Protein AF-A0A958AJ10-F1 (afdb_monomer)

Nearest PDB structures (foldseek):
  3lmf-assembly1_A  TM=5.772E-01  e=1.534E+00  Nitrosospira multiformis ATCC 25196
  6zif-assembly1_C  TM=5.947E-01  e=2.910E+00  Methylocystis sp. ATCC 49242
  5nqn-assembly1_A  TM=5.106E-01  e=4.227E+00  Methylosinus trichosporium OB3b

pLDDT: mean 82.97, std 11.45, range [41.97, 93.94]

Structure (mmCIF, N/CA/C/O backbone):
data_AF-A0A958AJ10-F1
#
_entry.id   AF-A0A958AJ10-F1
#
loop_
_atom_site.group_PDB
_atom_site.id
_atom_site.type_symbol
_atom_site.label_atom_id
_atom_site.label_alt_id
_atom_site.label_comp_id
_atom_site.label_asym_id
_atom_site.label_entity_id
_atom_site.label_seq_id
_atom_site.pdbx_PDB_ins_code
_atom_site.Cartn_x
_atom_site.Cartn_y
_atom_site.Cartn_z
_atom_site.occupancy
_atom_site.B_iso_or_equiv
_atom_site.auth_seq_id
_atom_site.auth_comp_id
_atom_site.auth_asym_id
_atom_site.auth_atom_id
_atom_site.pdbx_PDB_model_num
ATOM 1 N N . MET A 1 1 ? -9.685 0.144 22.330 1.00 56.50 1 MET A N 1
ATOM 2 C CA . MET A 1 1 ? -9.568 0.189 20.849 1.00 56.50 1 MET A CA 1
ATOM 3 C C . MET A 1 1 ? -10.080 -1.111 20.241 1.00 56.50 1 MET A C 1
ATOM 5 O O . MET A 1 1 ? -9.660 -2.171 20.689 1.00 56.50 1 MET A O 1
ATOM 9 N N . LYS A 1 2 ? -10.980 -1.059 19.248 1.00 62.06 2 LYS A N 1
ATOM 10 C CA . LYS A 1 2 ? -11.573 -2.272 18.651 1.00 62.06 2 LYS A CA 1
ATOM 11 C C . LYS A 1 2 ? -10.523 -3.074 17.860 1.00 62.06 2 LYS A C 1
ATOM 13 O O . LYS A 1 2 ? -9.733 -2.492 17.119 1.00 62.06 2 LYS A O 1
ATOM 18 N N . LYS A 1 3 ? -10.545 -4.406 17.991 1.00 70.06 3 LYS A N 1
ATOM 19 C CA . LYS A 1 3 ? -9.598 -5.367 17.382 1.00 70.06 3 LYS A CA 1
ATOM 20 C C . LYS A 1 3 ? -9.370 -5.110 15.879 1.00 70.06 3 LYS A C 1
ATOM 22 O O . LYS A 1 3 ? -8.227 -5.053 15.440 1.00 70.06 3 LYS A O 1
ATOM 27 N N . GLY A 1 4 ? -10.439 -4.805 15.135 1.00 69.56 4 GLY A N 1
ATOM 28 C CA . GLY A 1 4 ? -10.388 -4.538 13.690 1.00 69.56 4 GLY A CA 1
ATOM 29 C C . GLY A 1 4 ? -9.582 -3.302 13.263 1.00 69.56 4 GLY A C 1
ATOM 30 O O . GLY A 1 4 ? -9.074 -3.273 12.146 1.00 69.56 4 GLY A O 1
ATOM 31 N N . PHE A 1 5 ? -9.401 -2.309 14.141 1.00 72.12 5 PHE A N 1
ATOM 32 C CA . PHE A 1 5 ? -8.580 -1.126 13.851 1.00 72.12 5 PHE A CA 1
ATOM 33 C C . PHE A 1 5 ? -7.085 -1.474 13.803 1.00 72.12 5 PHE A C 1
ATOM 35 O O . PHE A 1 5 ? -6.364 -1.046 12.905 1.00 72.12 5 PHE A O 1
ATOM 42 N N . ARG A 1 6 ? -6.629 -2.315 14.742 1.00 77.25 6 ARG A N 1
ATOM 43 C CA . ARG A 1 6 ? -5.234 -2.779 14.796 1.00 77.25 6 ARG A CA 1
ATOM 44 C C . ARG A 1 6 ? -4.936 -3.755 13.661 1.00 77.25 6 ARG A C 1
ATOM 46 O O . ARG A 1 6 ? -3.872 -3.664 13.063 1.00 77.25 6 ARG A O 1
ATOM 53 N N . THR A 1 7 ? -5.888 -4.630 13.326 1.00 83.69 7 THR A N 1
ATOM 54 C CA . THR A 1 7 ? -5.751 -5.579 12.212 1.00 83.69 7 THR A CA 1
ATOM 55 C C . THR A 1 7 ? -5.561 -4.865 10.879 1.00 83.69 7 THR A C 1
ATOM 57 O O . THR A 1 7 ? -4.637 -5.189 10.148 1.00 83.69 7 THR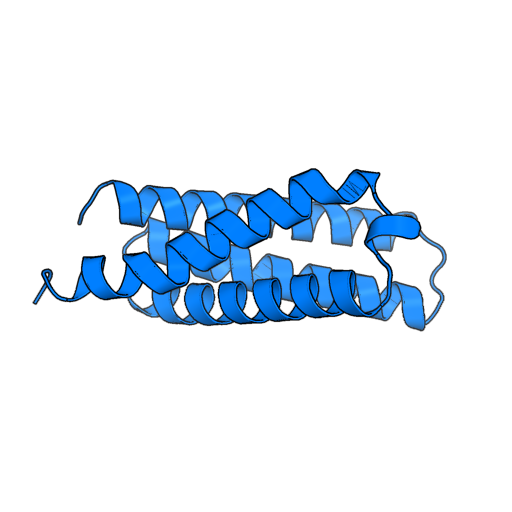 A O 1
ATOM 60 N N . ALA A 1 8 ? -6.374 -3.856 10.571 1.00 83.12 8 ALA A N 1
ATOM 61 C CA . ALA A 1 8 ? -6.221 -3.109 9.327 1.00 83.12 8 ALA A CA 1
ATOM 62 C C . ALA A 1 8 ? -4.930 -2.281 9.275 1.00 83.12 8 ALA A C 1
ATOM 64 O O . ALA A 1 8 ? -4.287 -2.239 8.231 1.00 83.12 8 ALA A O 1
ATOM 65 N N . GLY A 1 9 ? -4.511 -1.685 10.398 1.00 84.12 9 GLY A N 1
ATOM 66 C CA . GLY A 1 9 ? -3.192 -1.054 10.491 1.00 84.12 9 GLY A CA 1
ATOM 67 C C . GLY A 1 9 ? -2.061 -2.043 10.199 1.00 84.12 9 GLY A C 1
ATOM 68 O O . GLY A 1 9 ? -1.161 -1.745 9.421 1.00 84.12 9 GLY A O 1
ATOM 69 N N . PHE A 1 10 ? -2.148 -3.256 10.747 1.00 89.00 10 PHE A N 1
ATOM 70 C CA . PHE A 1 10 ? -1.180 -4.319 10.487 1.00 89.00 10 PHE A CA 1
ATOM 71 C C . PHE A 1 10 ? -1.178 -4.775 9.019 1.00 89.00 10 PHE A C 1
ATOM 73 O O . PHE A 1 10 ? -0.111 -4.922 8.433 1.00 89.00 10 PHE A O 1
ATOM 80 N N . LEU A 1 11 ? -2.350 -4.934 8.396 1.00 91.44 11 LEU A N 1
ATOM 81 C CA . LEU A 1 11 ? -2.455 -5.280 6.974 1.00 91.44 11 LEU A CA 1
ATOM 82 C C . LEU A 1 11 ? -1.813 -4.211 6.082 1.00 91.44 11 LEU A C 1
ATOM 84 O O . LEU A 1 11 ? -1.037 -4.545 5.194 1.00 91.44 11 LEU A O 1
ATOM 88 N N . TRP A 1 12 ? -2.061 -2.929 6.356 1.00 91.88 12 TRP A N 1
ATOM 89 C CA . TRP A 1 12 ? -1.398 -1.836 5.642 1.00 91.88 12 TRP A CA 1
ATOM 90 C C . TRP A 1 12 ? 0.111 -1.787 5.878 1.00 91.88 12 TRP A C 1
ATOM 92 O O . TRP A 1 12 ? 0.859 -1.484 4.951 1.00 91.88 12 TRP A O 1
ATOM 102 N N . ALA A 1 13 ? 0.568 -2.126 7.086 1.00 91.19 13 ALA A N 1
ATOM 103 C CA . ALA A 1 13 ? 1.992 -2.250 7.365 1.00 91.19 13 ALA A CA 1
ATOM 104 C C . ALA A 1 13 ? 2.627 -3.367 6.521 1.00 91.19 13 ALA A C 1
ATOM 106 O O . ALA A 1 13 ? 3.678 -3.153 5.926 1.00 91.19 13 ALA A O 1
ATOM 107 N N . LEU A 1 14 ? 1.970 -4.524 6.396 1.00 93.38 14 LEU A N 1
ATOM 108 C CA . LEU A 1 14 ? 2.441 -5.610 5.532 1.00 93.38 14 LEU A CA 1
ATOM 109 C C . LEU A 1 14 ? 2.457 -5.215 4.051 1.00 93.38 14 LEU A C 1
ATOM 111 O O . LEU A 1 14 ? 3.436 -5.499 3.368 1.00 93.38 14 LEU A O 1
ATOM 115 N N . VAL A 1 15 ? 1.416 -4.530 3.565 1.00 92.12 15 VAL A N 1
ATOM 116 C CA . VAL A 1 15 ? 1.364 -4.017 2.185 1.00 92.12 15 VAL A CA 1
ATOM 117 C C . VAL A 1 15 ? 2.510 -3.040 1.930 1.00 92.12 15 VAL A C 1
ATOM 119 O O . VAL A 1 15 ? 3.224 -3.178 0.939 1.00 92.12 15 VAL A O 1
ATOM 122 N N . GLY A 1 16 ? 2.721 -2.088 2.843 1.00 90.81 16 GLY A N 1
ATOM 123 C CA . GLY A 1 16 ? 3.811 -1.124 2.744 1.00 90.81 16 GLY A CA 1
ATOM 124 C C . GLY A 1 16 ? 5.181 -1.795 2.741 1.00 90.81 16 GLY A C 1
ATOM 125 O O . GLY A 1 16 ? 6.001 -1.500 1.879 1.00 90.81 16 GLY A O 1
ATOM 126 N N . LEU A 1 17 ? 5.399 -2.757 3.643 1.00 93.94 17 LEU A N 1
ATOM 127 C CA . LEU A 1 17 ? 6.640 -3.527 3.709 1.00 93.94 17 LEU A CA 1
ATOM 128 C C . LEU A 1 17 ? 6.888 -4.303 2.409 1.00 93.94 17 LEU A C 1
ATOM 130 O O . LEU A 1 17 ? 7.969 -4.197 1.839 1.00 93.94 17 LEU A O 1
ATOM 134 N N . ALA A 1 18 ? 5.885 -5.032 1.915 1.00 92.19 18 ALA A N 1
ATOM 135 C CA . ALA A 1 18 ? 5.994 -5.813 0.687 1.00 92.19 18 ALA A CA 1
ATOM 136 C C . ALA A 1 18 ? 6.307 -4.930 -0.531 1.00 92.19 18 ALA A C 1
ATOM 138 O O . ALA A 1 18 ? 7.200 -5.259 -1.311 1.00 92.19 18 ALA A O 1
ATOM 139 N N . LEU A 1 19 ? 5.627 -3.785 -0.667 1.00 90.00 19 LEU A N 1
ATOM 140 C CA . LEU A 1 19 ? 5.871 -2.828 -1.748 1.00 90.00 19 LEU A CA 1
ATOM 141 C C . LEU A 1 19 ? 7.262 -2.201 -1.660 1.00 90.00 19 LEU A C 1
ATOM 143 O O . LEU A 1 19 ? 7.948 -2.117 -2.675 1.00 90.00 19 LEU A O 1
ATOM 147 N N . SER A 1 20 ? 7.705 -1.811 -0.464 1.00 92.62 20 SER A N 1
ATOM 148 C CA . SER A 1 20 ? 9.056 -1.287 -0.261 1.00 92.62 20 SER A CA 1
ATOM 149 C C . SER A 1 20 ? 10.116 -2.330 -0.614 1.00 92.62 20 SER A C 1
ATOM 151 O O . SER A 1 20 ? 11.046 -2.017 -1.351 1.00 92.62 20 SER A O 1
ATOM 153 N N . THR A 1 21 ? 9.974 -3.578 -0.156 1.00 93.50 21 THR A N 1
ATOM 154 C CA . THR A 1 21 ? 10.914 -4.659 -0.493 1.00 93.50 21 THR A CA 1
ATOM 155 C C . THR A 1 21 ? 10.937 -4.932 -1.994 1.00 93.50 21 THR A C 1
ATOM 157 O O . THR A 1 21 ? 12.014 -5.053 -2.578 1.00 93.50 21 THR A O 1
ATOM 160 N N . TRP A 1 22 ? 9.768 -4.976 -2.635 1.00 90.88 22 TRP A N 1
ATOM 161 C CA . TRP A 1 22 ? 9.671 -5.180 -4.077 1.00 90.88 22 TRP A CA 1
ATOM 162 C C . TRP A 1 22 ? 10.302 -4.029 -4.866 1.00 90.88 22 TRP A C 1
ATOM 164 O O . TRP A 1 22 ? 11.031 -4.277 -5.822 1.00 90.88 22 TRP A O 1
ATOM 174 N N . ALA A 1 23 ? 10.108 -2.784 -4.427 1.00 90.19 23 ALA A N 1
ATOM 175 C CA . ALA A 1 23 ? 10.713 -1.617 -5.056 1.00 90.19 23 ALA A CA 1
ATOM 176 C C . ALA A 1 23 ? 12.239 -1.568 -4.894 1.00 90.19 23 ALA A C 1
ATOM 178 O O . ALA A 1 23 ? 12.938 -1.232 -5.847 1.00 90.19 23 ALA A O 1
ATOM 179 N N . ILE A 1 24 ? 12.768 -1.951 -3.726 1.00 91.56 24 ILE A N 1
ATOM 180 C CA . ILE A 1 24 ? 14.218 -2.075 -3.500 1.00 91.56 24 ILE A CA 1
ATOM 181 C C . ILE A 1 24 ? 14.809 -3.138 -4.426 1.00 91.56 24 ILE A C 1
ATOM 183 O O . ILE A 1 24 ? 15.826 -2.898 -5.074 1.00 91.56 24 ILE A O 1
ATOM 187 N N . TRP A 1 25 ? 14.161 -4.301 -4.520 1.00 92.50 25 TRP A N 1
ATOM 188 C CA . TRP A 1 25 ? 14.591 -5.359 -5.429 1.00 92.50 25 TRP A CA 1
ATOM 189 C C . TRP A 1 25 ? 14.529 -4.908 -6.896 1.00 92.50 25 TRP A C 1
ATOM 191 O O . TRP A 1 25 ? 15.477 -5.124 -7.649 1.00 92.50 25 TRP A O 1
ATOM 201 N N . GLY A 1 26 ? 13.459 -4.211 -7.284 1.00 86.31 26 GLY A N 1
ATOM 202 C CA . GLY A 1 26 ? 13.299 -3.633 -8.615 1.00 86.31 26 GLY A CA 1
ATOM 203 C C . GLY A 1 26 ? 14.411 -2.646 -8.968 1.00 86.31 26 GLY A C 1
ATOM 204 O O . GLY A 1 26 ? 15.001 -2.763 -10.039 1.00 86.31 26 GLY A O 1
ATOM 205 N N . LEU A 1 27 ? 14.764 -1.741 -8.050 1.00 88.06 27 LEU A N 1
ATOM 206 C CA . LEU A 1 27 ? 15.897 -0.820 -8.212 1.00 88.06 27 LEU A CA 1
ATOM 207 C C . LEU A 1 27 ? 17.236 -1.551 -8.345 1.00 88.06 27 LEU A C 1
ATOM 209 O O . LEU A 1 27 ? 18.098 -1.091 -9.083 1.00 88.06 27 LEU A O 1
ATOM 213 N N . ALA A 1 28 ? 17.418 -2.680 -7.659 1.00 88.00 28 ALA A N 1
ATOM 214 C CA . ALA A 1 28 ? 18.668 -3.434 -7.701 1.00 88.00 28 ALA A CA 1
ATOM 215 C C . ALA A 1 28 ? 18.849 -4.249 -8.994 1.00 88.00 28 ALA A C 1
ATOM 217 O O . ALA A 1 28 ? 19.977 -4.419 -9.451 1.00 88.00 28 ALA A O 1
ATOM 218 N N . VAL A 1 29 ? 17.761 -4.776 -9.569 1.00 88.06 29 VAL A N 1
ATOM 219 C CA . VAL A 1 29 ? 17.822 -5.760 -10.668 1.00 88.06 29 VAL A CA 1
ATOM 220 C C . VAL A 1 29 ? 17.498 -5.157 -12.039 1.00 88.06 29 VAL A C 1
ATOM 222 O O . VAL A 1 29 ? 17.988 -5.649 -13.055 1.00 88.06 29 VAL A O 1
ATOM 225 N N . GLN A 1 30 ? 16.673 -4.110 -12.111 1.00 82.94 30 GLN A N 1
ATOM 226 C CA . GLN A 1 30 ? 16.194 -3.578 -13.390 1.00 82.94 30 GLN A CA 1
ATOM 227 C C . GLN A 1 30 ? 17.177 -2.590 -14.047 1.00 82.94 30 GLN A C 1
ATOM 229 O O . GLN A 1 30 ? 17.931 -1.886 -13.365 1.00 82.94 30 GLN A O 1
ATOM 234 N N . PRO A 1 31 ? 17.148 -2.466 -15.388 1.00 77.50 31 PRO A N 1
ATOM 235 C CA . PRO A 1 31 ? 17.917 -1.447 -16.092 1.00 77.50 31 PRO A CA 1
ATOM 236 C C . PRO A 1 31 ? 17.494 -0.038 -15.652 1.00 77.50 31 PRO A C 1
ATOM 238 O O . PRO A 1 31 ? 16.308 0.299 -15.606 1.00 77.50 31 PRO A O 1
ATOM 241 N N . HIS A 1 32 ? 18.485 0.803 -15.353 1.00 81.25 32 HIS A N 1
ATOM 242 C CA . HIS A 1 32 ? 18.301 2.131 -14.760 1.00 81.25 32 HIS A CA 1
ATOM 243 C C . HIS A 1 32 ? 17.928 3.200 -15.801 1.00 81.25 32 HIS A C 1
ATOM 245 O O . HIS A 1 32 ? 18.568 4.244 -15.930 1.00 81.25 32 HIS A O 1
ATOM 251 N N . ILE A 1 33 ? 16.870 2.941 -16.566 1.00 86.56 33 ILE A N 1
ATOM 252 C CA . ILE A 1 33 ? 16.248 3.947 -17.427 1.00 86.56 33 ILE A CA 1
ATOM 253 C C . ILE A 1 33 ? 15.485 4.924 -16.523 1.00 86.56 33 ILE A C 1
ATOM 255 O O . ILE A 1 33 ? 14.809 4.498 -15.585 1.00 86.56 33 ILE A O 1
ATOM 259 N N . LYS A 1 34 ? 15.576 6.236 -16.795 1.00 81.12 34 LYS A N 1
ATOM 260 C CA . LYS A 1 34 ? 14.971 7.288 -15.951 1.00 81.12 34 LYS A CA 1
ATOM 261 C C . LYS A 1 34 ? 13.514 6.998 -15.576 1.00 81.12 34 LYS A C 1
ATOM 263 O O . LYS A 1 34 ? 13.163 7.140 -14.411 1.00 81.12 34 LYS A O 1
ATOM 268 N N . SER A 1 35 ? 12.685 6.584 -16.536 1.00 81.94 35 SER A N 1
ATOM 269 C CA . SER A 1 35 ? 11.273 6.259 -16.292 1.00 81.94 35 SER A CA 1
ATOM 270 C C . SER A 1 35 ? 11.111 5.106 -15.298 1.00 81.94 35 SER A C 1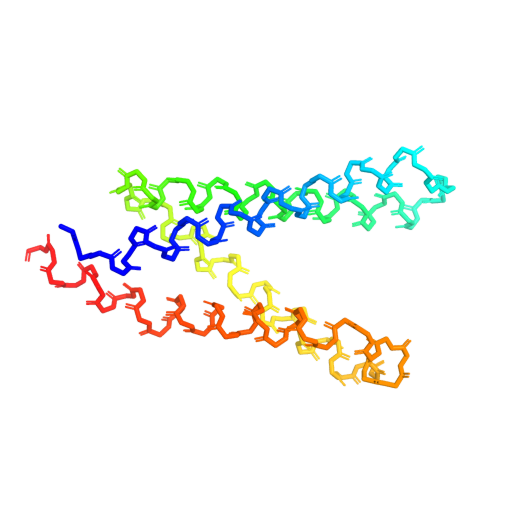
ATOM 272 O O . SER A 1 35 ? 10.395 5.254 -14.314 1.00 81.94 35 SER A O 1
ATOM 274 N N . THR A 1 36 ? 11.838 4.006 -15.497 1.00 85.06 36 THR A N 1
ATOM 275 C CA . THR A 1 36 ? 11.826 2.825 -14.622 1.00 85.06 36 THR A CA 1
ATOM 276 C C . THR A 1 36 ? 12.259 3.163 -13.197 1.00 85.06 36 THR A C 1
ATOM 278 O O . THR A 1 36 ? 11.583 2.793 -12.240 1.00 85.06 36 THR A O 1
ATOM 281 N N . VAL A 1 37 ? 13.353 3.915 -13.039 1.00 86.25 37 VAL A N 1
ATOM 282 C CA . VAL A 1 37 ? 13.856 4.334 -11.719 1.00 86.25 37 VAL A CA 1
ATOM 283 C C . VAL A 1 37 ? 12.829 5.203 -10.993 1.00 86.25 37 VAL A C 1
ATOM 285 O O . VAL A 1 37 ? 12.561 4.977 -9.815 1.00 86.25 37 VAL A O 1
ATOM 288 N N . ILE A 1 38 ? 12.211 6.161 -11.692 1.00 87.75 38 ILE A N 1
ATOM 289 C CA . ILE A 1 38 ? 11.165 7.017 -11.116 1.00 87.75 38 ILE A CA 1
ATOM 290 C C . ILE A 1 38 ? 9.973 6.172 -10.653 1.00 87.75 38 ILE A C 1
ATOM 292 O O . ILE A 1 38 ? 9.503 6.357 -9.532 1.00 87.75 38 ILE A O 1
ATOM 296 N N . SER A 1 39 ? 9.514 5.213 -11.462 1.00 86.56 39 SER A N 1
ATOM 297 C CA . SER A 1 39 ? 8.421 4.310 -11.084 1.00 86.56 39 SER A CA 1
ATOM 298 C C . SER A 1 39 ? 8.735 3.520 -9.812 1.00 86.56 39 SER A C 1
ATOM 300 O O . SER A 1 39 ? 7.887 3.437 -8.921 1.00 86.56 39 SER A O 1
ATOM 302 N N . TRP A 1 40 ? 9.957 3.000 -9.677 1.00 91.06 40 TRP A N 1
ATOM 303 C CA . TRP A 1 40 ? 10.361 2.290 -8.464 1.00 91.06 40 TRP A CA 1
ATOM 304 C C . TRP A 1 40 ? 10.471 3.202 -7.242 1.00 91.06 40 TRP A C 1
ATOM 306 O O . TRP A 1 40 ? 10.040 2.814 -6.160 1.00 91.06 40 TRP A O 1
ATOM 316 N N . LEU A 1 41 ? 10.987 4.423 -7.394 1.00 91.06 41 LEU A N 1
ATOM 317 C CA . LEU A 1 41 ? 11.038 5.398 -6.300 1.00 91.06 41 LEU A CA 1
ATOM 318 C C . LEU A 1 41 ? 9.635 5.814 -5.836 1.00 91.06 41 LEU A C 1
ATOM 320 O O . LEU A 1 41 ? 9.412 5.964 -4.636 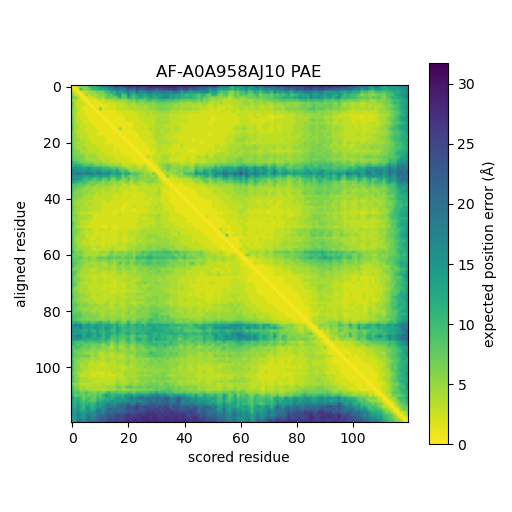1.00 91.06 41 LEU A O 1
ATOM 324 N N . ILE A 1 42 ? 8.675 5.947 -6.756 1.00 91.19 42 ILE A N 1
ATOM 325 C CA . ILE A 1 42 ? 7.269 6.206 -6.417 1.00 91.19 42 ILE A CA 1
ATOM 326 C C . ILE A 1 42 ? 6.687 5.026 -5.630 1.00 91.19 42 ILE A C 1
ATOM 328 O O . ILE A 1 42 ? 6.068 5.235 -4.585 1.00 91.19 42 ILE A O 1
ATOM 332 N N . ALA A 1 43 ? 6.920 3.791 -6.088 1.00 89.94 43 ALA A N 1
ATOM 333 C CA . ALA A 1 43 ? 6.477 2.588 -5.383 1.00 89.94 43 ALA A CA 1
ATOM 334 C C . ALA A 1 43 ? 7.095 2.490 -3.976 1.00 89.94 43 ALA A C 1
ATOM 336 O O . ALA A 1 43 ? 6.396 2.178 -3.013 1.00 89.94 43 ALA A O 1
ATOM 337 N N . LEU A 1 44 ? 8.377 2.835 -3.842 1.00 91.88 44 LEU A N 1
ATOM 338 C CA . LEU A 1 44 ? 9.098 2.880 -2.572 1.00 91.88 44 LEU A CA 1
ATOM 339 C C . LEU A 1 44 ? 8.506 3.929 -1.616 1.00 91.88 44 LEU A C 1
ATOM 341 O O . LEU A 1 44 ? 8.244 3.629 -0.452 1.00 91.88 44 LEU A O 1
ATOM 345 N N . ALA A 1 45 ? 8.268 5.149 -2.105 1.00 93.12 45 ALA A N 1
ATOM 346 C CA . ALA A 1 45 ? 7.688 6.236 -1.320 1.00 93.12 45 ALA A CA 1
ATOM 347 C C . ALA A 1 45 ? 6.276 5.884 -0.836 1.00 93.12 45 ALA A C 1
ATOM 349 O O . ALA A 1 45 ? 5.951 6.067 0.34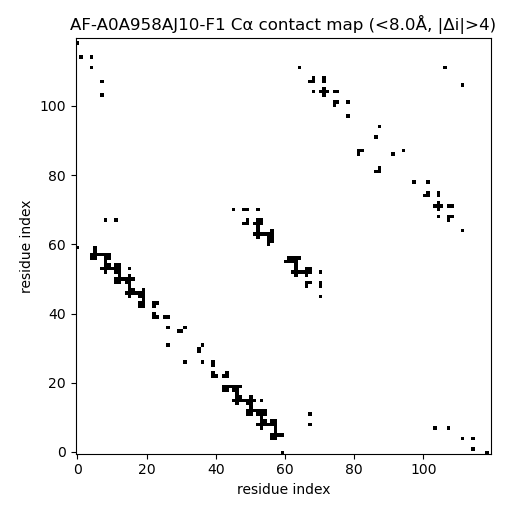0 1.00 93.12 45 ALA A O 1
ATOM 350 N N . TYR A 1 46 ? 5.456 5.315 -1.721 1.00 92.88 46 TYR A N 1
ATOM 351 C CA . TYR A 1 46 ? 4.127 4.827 -1.370 1.00 92.88 46 TYR A CA 1
ATOM 352 C C . TYR A 1 46 ? 4.182 3.670 -0.359 1.00 92.88 46 TYR A C 1
ATOM 354 O O . TYR A 1 46 ? 3.398 3.649 0.594 1.00 92.88 46 TYR A O 1
ATOM 362 N N . GLY A 1 47 ? 5.137 2.748 -0.518 1.00 91.25 47 GLY A N 1
ATOM 363 C CA . GLY A 1 47 ? 5.389 1.651 0.415 1.00 91.25 47 GLY A CA 1
ATOM 364 C C . GLY A 1 47 ? 5.724 2.153 1.820 1.00 91.25 47 GLY A C 1
ATOM 365 O O . GLY A 1 47 ? 5.071 1.759 2.786 1.00 91.25 47 GLY A O 1
ATOM 366 N N . PHE A 1 48 ? 6.649 3.110 1.944 1.00 92.44 48 PHE A N 1
ATOM 367 C CA . PHE A 1 48 ? 7.002 3.703 3.238 1.00 92.44 48 PHE A CA 1
ATOM 368 C C . PHE A 1 48 ? 5.858 4.487 3.874 1.00 92.44 48 PHE A C 1
ATOM 370 O O . PHE A 1 48 ? 5.651 4.392 5.084 1.00 92.44 48 PHE A O 1
ATOM 377 N N . LEU A 1 49 ? 5.093 5.234 3.078 1.00 91.81 49 LEU A N 1
ATOM 378 C CA . LEU A 1 49 ? 3.933 5.974 3.566 1.00 91.81 49 LEU A CA 1
ATOM 379 C C . LEU A 1 49 ? 2.844 5.019 4.091 1.00 91.81 49 LEU A C 1
ATOM 381 O O . LEU A 1 49 ? 2.323 5.220 5.192 1.00 91.81 49 LEU A O 1
ATOM 385 N N . SER A 1 50 ? 2.577 3.936 3.357 1.00 90.62 50 SER A N 1
ATOM 386 C CA . SER A 1 50 ? 1.645 2.871 3.751 1.00 90.62 50 SER A CA 1
ATOM 387 C C . SER A 1 50 ? 2.124 2.128 5.002 1.00 90.62 50 SER A C 1
ATOM 389 O O . SER A 1 50 ? 1.343 1.900 5.929 1.00 90.62 50 SER A O 1
ATOM 391 N N . PHE A 1 51 ? 3.422 1.815 5.075 1.00 92.69 51 PHE A N 1
ATOM 392 C CA . PHE A 1 51 ? 4.044 1.175 6.232 1.00 92.69 51 PHE A CA 1
ATOM 393 C C . PHE A 1 51 ? 3.951 2.057 7.477 1.00 92.69 51 PHE A C 1
ATOM 395 O O . PHE A 1 51 ? 3.466 1.613 8.517 1.00 92.69 51 PHE A O 1
ATOM 402 N N . GLY A 1 52 ? 4.357 3.323 7.366 1.00 89.75 52 GLY A N 1
ATOM 403 C CA . GLY A 1 52 ? 4.312 4.286 8.462 1.00 89.75 52 GLY A CA 1
ATOM 404 C C . GLY A 1 52 ? 2.886 4.518 8.961 1.00 89.75 52 GLY A C 1
ATOM 405 O O . GLY A 1 52 ? 2.634 4.445 10.165 1.00 89.75 52 GLY A O 1
ATOM 406 N N . GLY A 1 53 ? 1.929 4.719 8.050 1.00 87.31 53 GLY A N 1
ATOM 407 C CA . GLY A 1 53 ? 0.512 4.853 8.392 1.00 87.31 53 GLY A CA 1
ATOM 408 C C . GLY A 1 53 ? -0.057 3.609 9.076 1.00 87.31 53 GLY A C 1
ATOM 409 O O . GLY A 1 53 ? -0.740 3.721 10.102 1.00 87.31 53 GLY A O 1
ATOM 410 N N . GLY A 1 54 ? 0.267 2.424 8.554 1.00 88.50 54 GLY A N 1
ATOM 411 C CA . GLY A 1 54 ? -0.161 1.136 9.096 1.00 88.50 54 GLY A CA 1
ATOM 412 C C . GLY A 1 54 ? 0.409 0.861 10.484 1.00 88.50 54 GLY A C 1
ATOM 413 O O . GLY A 1 54 ? -0.338 0.547 11.413 1.00 88.50 54 GLY A O 1
ATOM 414 N N . TRP A 1 55 ? 1.713 1.077 10.660 1.00 91.00 55 TRP A N 1
ATOM 415 C CA . TRP A 1 55 ? 2.411 0.908 11.930 1.00 91.00 55 TRP A CA 1
ATOM 416 C C . TRP A 1 55 ? 1.882 1.855 13.007 1.00 91.00 55 TRP A C 1
ATOM 418 O O . TRP A 1 55 ? 1.485 1.414 14.085 1.00 91.00 55 TRP A O 1
ATOM 428 N N . LEU A 1 56 ? 1.784 3.155 12.703 1.00 87.38 56 LEU A N 1
ATOM 429 C CA . LEU A 1 56 ? 1.241 4.148 13.635 1.00 87.38 56 LEU A CA 1
ATOM 430 C C . LEU A 1 56 ? -0.185 3.789 14.067 1.00 87.38 56 LEU A C 1
ATOM 432 O O . LEU A 1 56 ? -0.522 3.887 15.248 1.00 87.38 56 LEU A O 1
ATOM 436 N N . THR A 1 57 ? -1.001 3.318 13.127 1.00 85.94 57 THR A N 1
ATOM 437 C CA . THR A 1 57 ? -2.359 2.840 13.392 1.00 85.94 57 THR A CA 1
ATOM 438 C C . THR A 1 57 ? -2.367 1.586 14.272 1.00 85.94 57 THR A C 1
ATOM 440 O O . THR A 1 57 ? -3.154 1.503 15.217 1.00 85.94 57 THR A O 1
ATOM 443 N N . ALA A 1 58 ? -1.477 0.623 14.021 1.00 84.69 58 ALA A N 1
ATOM 444 C CA . ALA A 1 58 ? -1.347 -0.598 14.818 1.00 84.69 58 ALA A CA 1
ATOM 445 C C . ALA A 1 58 ? -0.906 -0.307 16.268 1.00 84.69 58 ALA A C 1
ATOM 447 O O . ALA A 1 58 ? -1.406 -0.936 17.213 1.00 84.69 58 ALA A O 1
ATOM 448 N N . CYS A 1 59 ? -0.044 0.701 16.446 1.00 84.88 59 CYS A N 1
ATOM 449 C CA . CYS A 1 59 ? 0.353 1.262 17.740 1.00 84.88 59 CYS A CA 1
ATOM 450 C C . CYS A 1 59 ? -0.741 2.119 18.405 1.00 84.88 59 CYS A C 1
ATOM 452 O O . CYS A 1 59 ? -0.583 2.516 19.555 1.00 84.88 59 CYS A O 1
ATOM 454 N N . GLY A 1 60 ? -1.845 2.409 17.711 1.00 77.81 60 GLY A N 1
ATOM 455 C CA . GLY A 1 60 ? -2.975 3.172 18.241 1.00 77.81 60 GLY A CA 1
ATOM 456 C C . GLY A 1 60 ? -2.848 4.687 18.179 1.00 77.81 60 GLY A C 1
ATOM 457 O O . GLY A 1 60 ? -3.631 5.389 18.814 1.00 77.81 60 GLY A O 1
ATOM 458 N N . ARG A 1 61 ? -1.914 5.211 17.383 1.00 82.38 61 ARG A N 1
ATOM 459 C CA . ARG A 1 61 ? -1.796 6.650 17.145 1.00 82.38 61 ARG A CA 1
ATOM 460 C C . ARG A 1 61 ? -2.836 7.108 16.128 1.00 82.38 61 ARG A C 1
ATOM 462 O O . ARG A 1 61 ? -2.930 6.578 15.022 1.00 82.38 61 ARG A O 1
ATOM 469 N N . THR A 1 62 ? -3.581 8.149 16.484 1.00 76.38 62 THR A N 1
ATOM 470 C CA . THR A 1 62 ? -4.617 8.762 15.639 1.00 76.38 62 THR A CA 1
ATOM 471 C C . THR A 1 62 ? -4.059 9.321 14.335 1.00 76.38 62 THR A C 1
ATOM 473 O O . THR A 1 62 ? -4.728 9.222 13.309 1.00 76.38 62 THR A O 1
ATOM 476 N N . LEU A 1 63 ? -2.819 9.821 14.350 1.00 81.62 63 LEU A N 1
ATOM 477 C CA . LEU A 1 63 ? -2.140 10.349 13.166 1.00 81.62 63 LEU A CA 1
ATOM 478 C C . LEU A 1 63 ? -2.036 9.314 12.030 1.00 81.62 63 LEU A C 1
ATOM 480 O O . LEU A 1 63 ? -2.185 9.666 10.863 1.00 81.62 63 LEU A O 1
ATOM 484 N N . GLY A 1 64 ? -1.865 8.027 12.365 1.00 81.00 64 GLY A N 1
ATOM 485 C CA . GLY A 1 64 ? -1.780 6.943 11.380 1.00 81.00 64 GLY A CA 1
ATOM 486 C C . GLY A 1 64 ? -3.020 6.830 10.489 1.00 81.00 64 GLY A C 1
ATOM 487 O O . GLY A 1 64 ? -2.916 6.434 9.332 1.00 81.00 64 GLY A O 1
ATOM 488 N N . ARG A 1 65 ? -4.187 7.266 10.979 1.00 80.25 65 ARG A N 1
ATOM 489 C CA . ARG A 1 65 ? -5.455 7.209 10.237 1.00 80.25 65 ARG A CA 1
ATOM 490 C C . ARG A 1 65 ? -5.441 8.110 9.009 1.00 80.25 65 ARG A C 1
ATOM 492 O O . ARG A 1 65 ? -5.969 7.712 7.978 1.00 80.25 65 ARG A O 1
ATOM 499 N N . TYR A 1 66 ? -4.823 9.287 9.104 1.00 84.56 66 TYR A N 1
ATOM 500 C CA . TYR A 1 66 ? -4.719 10.214 7.976 1.00 84.56 66 TYR A CA 1
ATOM 501 C C . TYR A 1 66 ? -3.797 9.660 6.892 1.00 84.56 66 TYR A C 1
ATOM 503 O O . TYR A 1 66 ? -4.149 9.679 5.716 1.00 84.56 66 TYR A O 1
ATOM 511 N N . PHE A 1 67 ? -2.666 9.071 7.293 1.00 87.00 67 PHE A N 1
ATOM 512 C CA . PHE A 1 67 ? -1.762 8.395 6.364 1.00 87.00 67 PHE A CA 1
ATOM 513 C C . PHE A 1 67 ? -2.433 7.208 5.670 1.00 87.00 67 PHE A C 1
ATOM 515 O O . PHE A 1 67 ? -2.295 7.053 4.459 1.00 87.00 67 PHE A O 1
ATOM 522 N N . LEU A 1 68 ? -3.210 6.400 6.397 1.00 87.56 68 LEU A N 1
ATOM 523 C CA . LEU A 1 68 ? -3.958 5.291 5.801 1.00 87.56 68 LEU A CA 1
ATOM 524 C C . LEU A 1 68 ? -5.084 5.755 4.878 1.00 87.56 68 LEU A C 1
ATOM 526 O O . LEU A 1 68 ? -5.296 5.142 3.834 1.00 87.56 68 LEU A O 1
ATOM 530 N N . ALA A 1 69 ? -5.780 6.841 5.218 1.00 86.31 69 ALA A N 1
ATOM 531 C CA . ALA A 1 69 ? -6.785 7.431 4.340 1.00 86.31 69 ALA A CA 1
ATOM 532 C C . ALA A 1 69 ? -6.155 7.920 3.027 1.00 86.31 69 ALA A C 1
ATOM 534 O O . ALA A 1 69 ? -6.658 7.594 1.954 1.00 86.31 69 ALA A O 1
ATOM 535 N N . ALA A 1 70 ? -5.013 8.612 3.101 1.00 87.75 70 ALA A N 1
ATOM 536 C CA . ALA A 1 70 ? -4.253 9.019 1.921 1.00 87.75 70 ALA A CA 1
ATOM 537 C C . ALA A 1 70 ? -3.773 7.805 1.105 1.00 87.75 70 ALA A C 1
ATOM 539 O O . ALA A 1 70 ? -3.980 7.758 -0.105 1.00 87.75 70 ALA A O 1
ATOM 540 N N . SER A 1 71 ? -3.216 6.784 1.770 1.00 90.62 71 SER A N 1
ATOM 541 C CA . SER A 1 71 ? -2.757 5.542 1.124 1.00 90.62 71 SER A CA 1
ATOM 542 C C . SER A 1 71 ? -3.893 4.831 0.386 1.00 90.62 71 SER A C 1
ATOM 544 O O . SER A 1 71 ? -3.707 4.364 -0.737 1.00 90.62 71 SER A O 1
ATOM 546 N N . SER A 1 72 ? -5.079 4.795 1.002 1.00 90.50 72 SER A N 1
ATOM 547 C CA . SER A 1 72 ? -6.291 4.192 0.438 1.00 90.50 72 SER A CA 1
ATOM 548 C C . SER A 1 72 ? -6.812 4.978 -0.764 1.00 90.50 72 SER A C 1
ATOM 550 O O . SER A 1 72 ? -7.201 4.384 -1.765 1.00 90.50 72 SER A O 1
ATOM 552 N N . ALA A 1 73 ? -6.805 6.312 -0.695 1.00 89.69 73 ALA A N 1
ATOM 553 C CA . ALA A 1 73 ? -7.218 7.163 -1.809 1.00 89.69 73 ALA A CA 1
ATOM 554 C C . ALA A 1 73 ? -6.284 6.999 -3.019 1.00 89.69 73 ALA A C 1
ATOM 556 O O . ALA A 1 73 ? -6.755 6.847 -4.144 1.00 89.69 73 ALA A O 1
ATOM 557 N N . ILE A 1 74 ? -4.970 6.953 -2.780 1.00 90.56 74 ILE A N 1
ATOM 558 C CA . ILE A 1 74 ? -3.969 6.714 -3.828 1.00 90.56 74 ILE A CA 1
ATOM 559 C C . ILE A 1 74 ? -4.149 5.316 -4.438 1.00 90.56 74 ILE A C 1
ATOM 561 O O . ILE A 1 74 ? -4.138 5.188 -5.659 1.00 90.56 74 ILE A O 1
ATOM 565 N N . ALA A 1 75 ? -4.372 4.281 -3.621 1.00 89.44 75 ALA A N 1
ATOM 566 C CA . ALA A 1 75 ? -4.637 2.924 -4.108 1.00 89.44 75 ALA A CA 1
ATOM 567 C C . ALA A 1 75 ? -5.887 2.848 -4.994 1.00 89.44 75 ALA A C 1
ATOM 569 O O . ALA A 1 75 ? -5.859 2.208 -6.043 1.00 89.44 75 ALA A O 1
ATOM 570 N N . LEU A 1 76 ? -6.976 3.516 -4.597 1.00 90.88 76 LEU A N 1
ATOM 571 C CA . LEU A 1 76 ? -8.201 3.578 -5.397 1.00 90.88 76 LEU A CA 1
ATOM 572 C C . LEU A 1 76 ? -7.975 4.305 -6.722 1.00 90.88 76 LEU A C 1
ATOM 574 O O . LEU A 1 76 ? -8.419 3.822 -7.761 1.00 90.88 76 LEU A O 1
ATOM 578 N N . ALA A 1 77 ? -7.256 5.430 -6.702 1.00 90.19 77 ALA A N 1
ATOM 579 C CA . ALA A 1 77 ? -6.901 6.157 -7.916 1.00 90.19 77 ALA A CA 1
ATOM 580 C C . ALA A 1 77 ? -6.032 5.298 -8.849 1.00 90.19 77 ALA A C 1
ATOM 582 O O . ALA A 1 77 ? -6.291 5.242 -10.048 1.00 90.19 77 ALA A O 1
ATOM 583 N N . TYR A 1 78 ? -5.051 4.574 -8.302 1.00 86.94 78 TYR A N 1
ATOM 584 C CA . TYR A 1 78 ? -4.210 3.657 -9.070 1.00 86.94 78 TYR A CA 1
ATOM 585 C C . TYR A 1 78 ? -5.024 2.525 -9.704 1.00 86.94 78 TYR A C 1
ATOM 587 O O . TYR A 1 78 ? -4.877 2.255 -10.893 1.00 86.94 78 TYR A O 1
ATOM 595 N N . ALA A 1 79 ? -5.922 1.896 -8.943 1.00 87.81 79 ALA A N 1
ATOM 596 C CA . ALA A 1 79 ? -6.798 0.854 -9.463 1.00 87.81 79 ALA A CA 1
ATOM 597 C C . ALA A 1 79 ? -7.735 1.387 -10.559 1.00 87.81 79 ALA A C 1
ATOM 599 O O . ALA A 1 79 ? -7.921 0.729 -11.578 1.00 87.81 79 ALA A O 1
ATOM 600 N N . LEU A 1 80 ? -8.281 2.597 -10.394 1.00 89.25 80 LEU A N 1
ATOM 601 C CA . LEU A 1 80 ? -9.100 3.245 -11.419 1.00 89.25 80 LEU A CA 1
ATOM 602 C C . LEU A 1 80 ? -8.305 3.458 -12.713 1.00 89.25 80 LEU A C 1
ATOM 604 O O . LEU A 1 80 ? -8.780 3.092 -13.783 1.00 89.25 80 LEU A O 1
ATOM 608 N N . VAL A 1 81 ? -7.087 3.997 -12.616 1.00 87.94 81 VAL A N 1
ATOM 609 C CA . VAL A 1 81 ? -6.185 4.162 -13.766 1.00 87.94 81 VAL A CA 1
ATOM 610 C C . VAL A 1 81 ? -5.893 2.808 -14.415 1.00 87.94 81 VAL A C 1
ATOM 612 O O . VAL A 1 81 ? -6.006 2.679 -15.629 1.00 87.94 81 VAL A O 1
ATOM 615 N N . TYR A 1 82 ? -5.603 1.775 -13.624 1.00 84.50 82 TYR A N 1
ATOM 616 C CA . TYR A 1 82 ? -5.383 0.424 -14.137 1.00 84.50 82 TYR A CA 1
ATOM 617 C C . TYR A 1 82 ? -6.580 -0.094 -14.953 1.00 84.50 82 TYR A C 1
ATOM 619 O O . TYR A 1 82 ? -6.385 -0.637 -16.037 1.00 84.50 82 TYR A O 1
ATOM 627 N N . PHE A 1 83 ? -7.819 0.111 -14.494 1.00 86.00 83 PHE A N 1
ATOM 628 C CA . PHE A 1 83 ? -9.007 -0.305 -15.251 1.00 86.00 83 PHE A CA 1
ATOM 629 C C . PHE A 1 83 ? -9.269 0.554 -16.492 1.00 86.00 83 PHE A C 1
ATOM 631 O O . PHE A 1 83 ? -9.630 0.010 -17.533 1.00 86.00 83 PHE A O 1
ATOM 638 N N . LEU A 1 84 ? -9.083 1.875 -16.401 1.00 88.12 84 LEU A N 1
ATOM 639 C CA . LEU A 1 84 ? -9.352 2.805 -17.503 1.00 88.12 84 LEU A CA 1
ATOM 640 C C . LEU A 1 84 ? -8.384 2.631 -18.676 1.00 88.12 84 LEU A C 1
ATOM 642 O O . LEU A 1 84 ? -8.790 2.772 -19.825 1.00 88.12 84 LEU A O 1
ATOM 646 N N . PHE A 1 85 ? -7.121 2.310 -18.397 1.00 86.44 85 PHE A N 1
ATOM 647 C CA . PHE A 1 85 ? -6.077 2.183 -19.415 1.00 86.44 85 PHE A CA 1
ATOM 648 C C . PHE A 1 85 ? -5.825 0.734 -19.857 1.00 86.44 85 PHE A C 1
ATOM 650 O O . PHE A 1 85 ? -4.769 0.436 -20.399 1.00 86.44 85 PHE A O 1
ATOM 657 N N . GLY A 1 86 ? -6.789 -0.170 -19.652 1.00 77.56 86 GLY A N 1
ATOM 658 C CA . GLY A 1 86 ? -6.727 -1.524 -20.215 1.00 77.56 86 GLY A CA 1
ATOM 659 C C . GLY A 1 86 ? -5.858 -2.519 -19.442 1.00 77.56 86 GLY A C 1
ATOM 660 O O . GLY A 1 86 ? -5.568 -3.596 -19.956 1.00 77.56 86 GLY A O 1
ATOM 661 N N . GLY A 1 87 ? -5.505 -2.237 -18.185 1.00 74.62 87 GLY A N 1
ATOM 662 C CA . GLY A 1 87 ? -4.669 -3.116 -17.358 1.00 74.62 87 GLY A CA 1
ATOM 663 C C . GLY A 1 87 ? -5.211 -4.543 -17.203 1.00 74.62 87 GLY A C 1
ATOM 664 O O . GLY A 1 87 ? -4.432 -5.479 -17.038 1.00 74.62 87 GLY A O 1
ATOM 665 N N . LEU A 1 88 ? -6.529 -4.734 -17.337 1.00 75.62 88 LEU A N 1
ATOM 666 C CA . LEU A 1 88 ? -7.160 -6.059 -17.382 1.00 75.62 88 LEU A CA 1
ATOM 667 C C . LEU A 1 88 ? -6.677 -6.926 -18.555 1.00 75.62 88 LEU A C 1
ATOM 669 O O . LEU A 1 88 ? -6.564 -8.138 -18.389 1.00 75.62 88 LEU A O 1
ATOM 673 N N . ALA A 1 89 ? -6.410 -6.321 -19.714 1.00 76.44 89 ALA A N 1
ATOM 674 C CA . ALA A 1 89 ? -5.926 -7.023 -20.898 1.00 76.44 89 ALA A CA 1
ATOM 675 C C . ALA A 1 89 ? -4.409 -7.259 -20.830 1.00 76.44 89 ALA A C 1
ATOM 677 O O . ALA A 1 89 ? -3.946 -8.355 -21.135 1.00 76.44 89 ALA A O 1
ATOM 678 N N . ASP A 1 90 ? -3.652 -6.263 -20.362 1.00 71.06 90 ASP A N 1
ATOM 679 C CA . ASP A 1 90 ? -2.184 -6.296 -20.400 1.00 71.06 90 ASP A CA 1
ATOM 680 C C . ASP A 1 90 ? -1.544 -7.008 -19.200 1.00 71.06 90 ASP A C 1
ATOM 682 O O . ASP A 1 90 ? -0.409 -7.480 -19.271 1.00 71.06 90 ASP A O 1
ATOM 686 N N . ALA A 1 91 ? -2.239 -7.067 -18.063 1.00 72.19 91 ALA A N 1
ATOM 687 C CA . ALA A 1 91 ? -1.614 -7.396 -16.788 1.00 72.19 91 ALA A CA 1
ATOM 688 C C . ALA A 1 91 ? -2.572 -8.147 -15.843 1.00 72.19 91 ALA A C 1
ATOM 690 O O . ALA A 1 91 ? -2.590 -7.899 -14.634 1.00 72.19 91 ALA A O 1
ATOM 691 N N . PHE A 1 92 ? -3.354 -9.091 -16.381 1.00 81.81 92 PHE A N 1
ATOM 692 C CA . PHE A 1 92 ? -4.373 -9.860 -15.646 1.00 81.81 92 PHE A CA 1
ATOM 693 C C . PHE A 1 92 ? -3.835 -10.583 -14.398 1.00 81.81 92 PHE A C 1
ATOM 695 O O . PHE A 1 92 ? -4.537 -10.712 -13.397 1.00 81.81 92 PHE A O 1
ATOM 702 N N . ALA A 1 93 ? -2.564 -11.002 -14.410 1.00 83.00 93 ALA A N 1
ATOM 703 C CA . ALA A 1 93 ? -1.919 -11.660 -13.270 1.00 83.00 93 ALA A CA 1
ATOM 704 C C . ALA A 1 93 ? -1.910 -10.802 -11.985 1.00 83.00 93 ALA A C 1
ATOM 706 O O . ALA A 1 93 ? -1.862 -11.347 -10.883 1.00 83.00 93 ALA A O 1
ATOM 707 N N . TYR A 1 94 ? -1.998 -9.472 -12.105 1.00 78.81 94 TYR A N 1
ATOM 708 C CA . TYR A 1 94 ? -2.032 -8.549 -10.966 1.00 78.81 94 TYR A CA 1
ATOM 709 C C . TYR A 1 94 ? -3.444 -8.300 -10.424 1.00 78.81 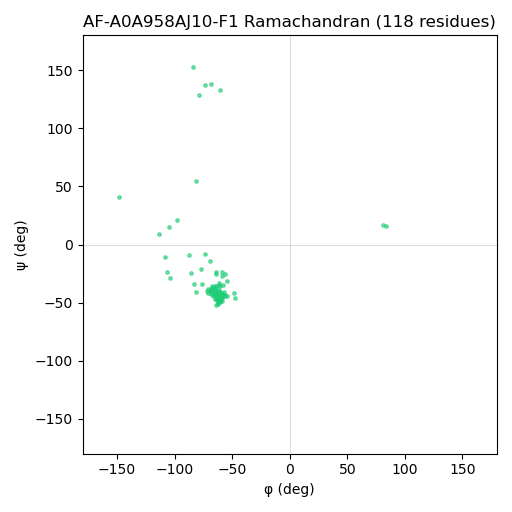94 TYR A C 1
ATOM 711 O O . TYR A 1 94 ? -3.592 -7.713 -9.348 1.00 78.81 94 TYR A O 1
ATOM 719 N N . LEU A 1 95 ? -4.483 -8.773 -11.121 1.00 83.81 95 LEU A N 1
ATOM 720 C CA . LEU A 1 95 ? -5.879 -8.550 -10.754 1.00 83.81 95 LEU A CA 1
ATOM 721 C C . LEU A 1 95 ? -6.206 -8.990 -9.313 1.00 83.81 95 LEU A C 1
ATOM 723 O O . LEU A 1 95 ? -6.821 -8.196 -8.600 1.00 83.81 95 LEU A O 1
ATOM 727 N N . PRO A 1 96 ? -5.771 -10.168 -8.811 1.00 86.44 96 PRO A N 1
ATOM 728 C CA . PRO A 1 96 ? -6.047 -10.560 -7.427 1.00 86.44 96 PRO A CA 1
ATOM 729 C C . PRO A 1 96 ? -5.442 -9.589 -6.405 1.00 86.44 96 PRO A C 1
ATOM 731 O O . PRO A 1 96 ? -6.085 -9.249 -5.411 1.00 86.44 96 PRO A O 1
ATOM 734 N N . GLY A 1 97 ? -4.226 -9.099 -6.670 1.00 84.62 97 GLY A N 1
ATOM 735 C CA . GLY A 1 97 ? -3.550 -8.120 -5.819 1.00 84.62 97 GLY A CA 1
ATOM 736 C C . GLY A 1 97 ? -4.271 -6.773 -5.808 1.00 84.62 97 GLY A C 1
ATOM 737 O O . GLY A 1 97 ? -4.493 -6.201 -4.742 1.00 84.62 97 GLY A O 1
ATOM 738 N N . ILE A 1 98 ? -4.712 -6.301 -6.978 1.00 85.81 98 ILE A N 1
ATOM 739 C CA . ILE A 1 98 ? -5.482 -5.056 -7.114 1.00 85.81 98 ILE A CA 1
ATOM 740 C C . ILE A 1 98 ? -6.834 -5.170 -6.404 1.00 85.81 98 ILE A C 1
ATOM 742 O O . ILE A 1 98 ? -7.221 -4.255 -5.681 1.00 85.81 98 ILE A O 1
ATOM 746 N N . MET A 1 99 ? -7.525 -6.304 -6.531 1.00 87.50 99 MET A N 1
ATOM 747 C CA . MET A 1 99 ? -8.792 -6.548 -5.835 1.00 87.50 99 MET A CA 1
ATOM 748 C C . MET A 1 99 ? -8.620 -6.581 -4.313 1.00 87.50 99 MET A C 1
ATOM 750 O O . MET A 1 99 ? -9.429 -5.997 -3.591 1.00 87.50 99 MET A O 1
ATOM 754 N N . ALA A 1 100 ? -7.548 -7.199 -3.810 1.00 89.00 100 ALA A N 1
ATOM 755 C CA . ALA A 1 100 ? -7.228 -7.182 -2.384 1.00 89.00 100 ALA A CA 1
ATOM 756 C C . ALA A 1 100 ? -6.916 -5.759 -1.884 1.00 89.00 100 ALA A C 1
ATOM 758 O O . ALA A 1 100 ? -7.412 -5.348 -0.831 1.00 89.00 100 ALA A O 1
ATOM 759 N N . LEU A 1 101 ? -6.150 -4.984 -2.659 1.00 88.38 101 LEU A N 1
ATOM 760 C CA . LEU A 1 101 ? -5.818 -3.593 -2.346 1.00 88.38 101 LEU A CA 1
ATOM 761 C C . LEU A 1 101 ? -7.068 -2.701 -2.336 1.00 88.38 101 LEU A C 1
ATOM 763 O O . LEU A 1 101 ? -7.230 -1.874 -1.437 1.00 88.38 101 LEU A O 1
ATOM 767 N N . LEU A 1 102 ? -7.983 -2.900 -3.287 1.00 89.50 102 LEU A N 1
ATOM 768 C CA . LEU A 1 102 ? -9.279 -2.224 -3.347 1.00 89.50 102 LEU A CA 1
ATOM 769 C C . LEU A 1 102 ? -10.150 -2.554 -2.139 1.00 89.50 102 LEU A C 1
ATOM 771 O O . LEU A 1 102 ? -10.670 -1.642 -1.497 1.00 89.50 102 LEU A O 1
ATOM 775 N N . ALA A 1 103 ? -10.281 -3.838 -1.802 1.00 89.25 103 ALA A N 1
ATOM 776 C CA . ALA A 1 103 ? -11.057 -4.279 -0.650 1.00 89.25 103 ALA A CA 1
ATOM 777 C C . ALA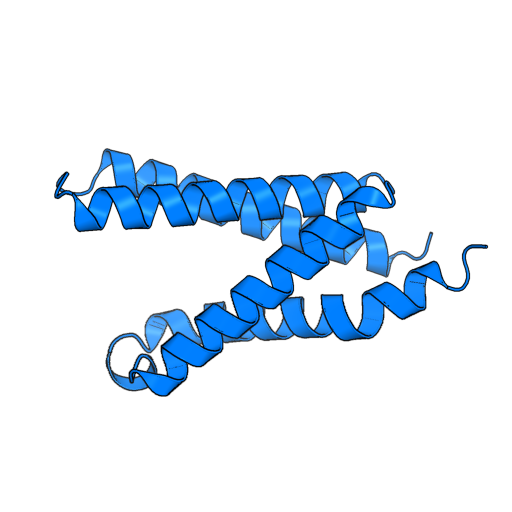 A 1 103 ? -10.507 -3.675 0.651 1.00 89.25 103 ALA A C 1
ATOM 779 O O . ALA A 1 103 ? -11.272 -3.157 1.466 1.00 89.25 103 ALA A O 1
ATOM 780 N N . LEU A 1 104 ? -9.180 -3.666 0.820 1.00 90.50 104 LEU A N 1
ATOM 781 C CA . LEU A 1 104 ? -8.525 -3.061 1.978 1.00 90.50 104 LEU A CA 1
ATOM 782 C C . LEU A 1 104 ? -8.712 -1.536 2.015 1.00 90.50 104 LEU A C 1
ATOM 784 O O . LEU A 1 104 ? -8.993 -0.978 3.077 1.00 90.50 104 LEU A O 1
ATOM 788 N N . SER A 1 105 ? -8.616 -0.862 0.870 1.00 89.50 105 SER A N 1
ATOM 789 C CA . SER A 1 105 ? -8.800 0.592 0.752 1.00 89.50 105 SER A CA 1
ATOM 790 C C . SER A 1 105 ? -10.238 1.012 1.050 1.00 89.50 105 SER A C 1
ATOM 792 O O . SER A 1 105 ? -10.465 1.933 1.836 1.00 89.50 105 SER A O 1
ATOM 794 N N . ALA A 1 106 ? -11.220 0.287 0.508 1.00 87.12 106 ALA A N 1
ATOM 795 C CA . ALA A 1 106 ? -12.630 0.482 0.818 1.00 87.12 106 ALA A CA 1
ATOM 796 C C . ALA A 1 106 ? -12.906 0.208 2.302 1.00 87.12 106 ALA A C 1
ATOM 798 O O . ALA A 1 106 ? -13.512 1.038 2.980 1.00 87.12 106 ALA A O 1
ATOM 799 N N . TYR A 1 107 ? -12.398 -0.901 2.850 1.00 85.81 107 TYR A N 1
ATOM 800 C CA . TYR A 1 107 ? -12.552 -1.202 4.272 1.00 85.81 107 TYR A CA 1
ATOM 801 C C . TYR A 1 107 ? -12.005 -0.070 5.151 1.00 85.81 107 TYR A C 1
ATOM 803 O O . TYR A 1 107 ? -12.649 0.372 6.105 1.00 85.81 107 TYR A O 1
ATOM 811 N N . THR A 1 108 ? -10.832 0.447 4.790 1.00 84.00 108 THR A N 1
ATOM 812 C CA . THR A 1 108 ? -10.179 1.534 5.512 1.00 84.00 108 THR A CA 1
ATOM 813 C C . THR A 1 108 ? -11.026 2.799 5.440 1.00 84.00 108 THR A C 1
ATOM 815 O O . THR A 1 108 ? -11.398 3.319 6.481 1.00 84.00 108 THR A O 1
ATOM 818 N N . LEU A 1 109 ? -11.447 3.258 4.263 1.00 82.81 109 LEU A N 1
ATOM 819 C CA . LEU A 1 109 ? -12.209 4.506 4.143 1.00 82.81 109 LEU A CA 1
ATOM 820 C C . LEU A 1 109 ? -13.628 4.428 4.731 1.00 82.81 109 LEU A C 1
ATOM 822 O O . LEU A 1 109 ? -14.068 5.376 5.379 1.00 82.81 109 LEU A O 1
ATOM 826 N N . PHE A 1 110 ? -14.339 3.310 4.566 1.00 79.38 110 PHE A N 1
ATOM 827 C CA . PHE A 1 110 ? -15.732 3.189 5.014 1.00 79.38 110 PHE A CA 1
ATOM 828 C C . PHE A 1 110 ? -15.872 2.829 6.497 1.00 79.38 110 PHE A C 1
ATOM 830 O O . PHE A 1 110 ? -16.812 3.286 7.158 1.00 79.38 110 PHE A O 1
ATOM 837 N N . PHE A 1 111 ? -14.955 2.024 7.042 1.00 69.56 111 PHE A N 1
ATOM 838 C CA . PHE A 1 111 ? -15.074 1.513 8.409 1.00 69.56 111 PHE A CA 1
ATOM 839 C C . PHE A 1 111 ? -14.111 2.179 9.398 1.00 69.56 111 PHE A C 1
ATOM 841 O O . PHE A 1 111 ? -14.444 2.239 10.584 1.00 69.56 111 PHE A O 1
ATOM 848 N N . PHE A 1 112 ? -12.975 2.761 8.973 1.00 66.69 112 PHE A N 1
ATOM 849 C CA . PHE A 1 112 ? -12.100 3.475 9.920 1.00 66.69 112 PHE A CA 1
ATOM 850 C C . PHE A 1 112 ? -12.756 4.667 10.593 1.00 66.69 112 PHE A C 1
ATOM 852 O O . PHE A 1 112 ? -12.595 4.759 11.811 1.00 66.69 112 PHE A O 1
ATOM 8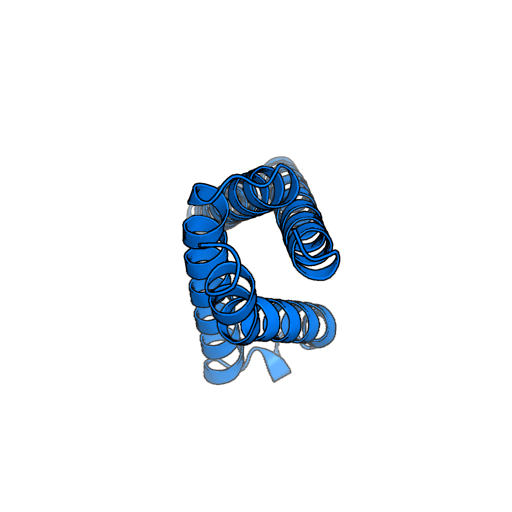59 N N . PRO A 1 113 ? -13.436 5.595 9.896 1.00 62.25 113 PRO A N 1
ATOM 860 C CA . PRO A 1 113 ? -13.981 6.794 10.533 1.00 62.25 113 PRO A CA 1
ATOM 861 C C . PRO A 1 113 ? -14.946 6.430 11.668 1.00 62.25 113 PRO A C 1
ATOM 863 O O . PRO A 1 113 ? -14.809 6.921 12.791 1.00 62.25 113 PRO A O 1
ATOM 866 N N . LYS A 1 114 ? -15.808 5.434 11.420 1.00 57.06 114 LYS A N 1
ATOM 867 C CA . LYS A 1 114 ? -16.790 4.895 12.374 1.00 57.06 114 LYS A CA 1
ATOM 868 C C . LYS A 1 114 ? -16.156 4.224 13.600 1.00 57.06 114 LYS A C 1
ATOM 870 O O . LYS A 1 114 ? -16.765 4.177 14.663 1.00 57.06 114 LYS A O 1
ATOM 875 N N . LEU A 1 115 ? -14.925 3.720 13.492 1.00 51.84 115 LEU A N 1
ATOM 876 C CA . LEU A 1 115 ? -14.221 3.062 14.601 1.00 51.84 115 LEU A CA 1
ATOM 877 C C . LEU A 1 115 ? -13.635 4.032 15.636 1.00 51.84 115 LEU A C 1
ATOM 879 O O . LEU A 1 115 ? -13.395 3.611 16.765 1.00 51.84 115 LEU A O 1
ATOM 883 N N . GLY A 1 116 ? -13.412 5.299 15.274 1.00 45.56 116 GLY A N 1
ATOM 884 C CA . GLY A 1 116 ? -12.872 6.312 16.193 1.00 45.56 116 GLY A CA 1
ATOM 885 C C . GLY A 1 116 ? -13.867 7.379 16.638 1.00 45.56 116 GLY A C 1
ATOM 886 O O . GLY A 1 116 ? -13.558 8.089 17.580 1.00 45.56 116 GLY A O 1
ATOM 887 N N . ALA A 1 117 ? -15.050 7.458 16.022 1.00 46.41 117 ALA A N 1
ATOM 888 C CA . ALA A 1 117 ? -16.144 8.317 16.489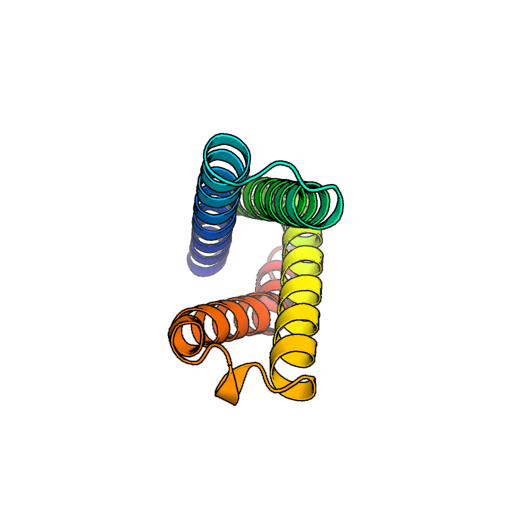 1.00 46.41 117 ALA A CA 1
ATOM 889 C C . ALA A 1 117 ? -16.770 7.842 17.820 1.00 46.41 117 ALA A C 1
ATOM 891 O O . ALA A 1 117 ? -17.492 8.587 18.461 1.00 46.41 117 ALA A O 1
ATOM 892 N N . HIS A 1 118 ? -16.480 6.608 18.248 1.00 41.97 118 HIS A N 1
ATOM 893 C CA . HIS A 1 118 ? -16.930 6.042 19.529 1.00 41.97 118 HIS A CA 1
ATOM 894 C C . HIS A 1 118 ? -15.812 5.966 20.584 1.00 41.97 118 HIS A C 1
ATOM 896 O O . HIS A 1 118 ? -15.917 5.189 21.529 1.00 41.97 118 HIS A O 1
ATOM 902 N N . ALA A 1 119 ? -14.697 6.668 20.371 1.00 43.00 119 ALA A N 1
ATOM 903 C CA . ALA A 1 119 ? -13.553 6.681 21.287 1.00 43.00 119 ALA A CA 1
ATOM 904 C C . ALA A 1 119 ? -13.325 8.054 21.949 1.00 43.00 119 ALA A C 1
ATOM 906 O O . ALA A 1 119 ? -12.291 8.237 22.589 1.00 43.00 119 ALA A O 1
ATOM 907 N N . THR A 1 120 ? -14.265 8.985 21.770 1.00 43.81 120 THR A N 1
ATOM 908 C CA . THR A 1 120 ? -14.383 10.237 22.529 1.00 43.81 120 THR A CA 1
ATOM 909 C C . THR A 1 120 ? -15.469 10.091 23.572 1.00 43.81 120 THR A C 1
ATOM 911 O O . THR A 1 120 ? -16.565 9.641 23.161 1.00 43.81 120 THR A O 1
#

Mean predicted aligned error: 6.35 Å

Solvent-accessible surface area (backbone atoms only — not comparable to full-atom values): 6173 Å² total; per-residue (Å²): 133,64,71,69,57,34,51,52,12,46,52,34,23,50,53,8,48,53,38,28,53,51,20,53,51,45,65,74,72,49,77,83,45,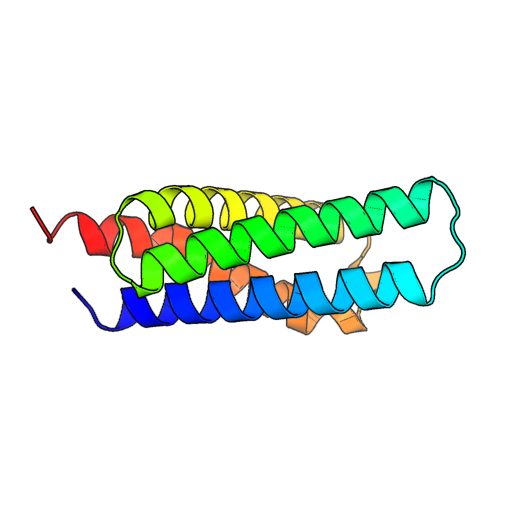72,69,56,48,50,54,30,52,50,41,28,53,51,9,51,45,24,22,52,10,7,46,33,24,44,75,65,40,72,70,13,52,58,38,41,47,51,44,24,52,52,51,47,52,51,51,50,50,37,62,74,72,44,34,68,79,82,45,51,88,50,46,67,60,50,51,52,51,45,53,52,24,49,48,47,64,71,48,46,62,68,66,55,72,75,72,114

Secondary structure (DSSP, 8-state):
--HHHHHHHHHHHHHHHHHHHHHHHHHHHS---HHHHHHHHHHHHHHHHHHHHHHHHHTT-THHHHHHHHHHHHHHHHHHHHHHTTHHHH-GGGHHHHHHHHHHHHHHHHHHHHHHTT--

Radius of gyration: 15.3 Å; Cα contacts (8 Å, |Δi|>4): 131; chains: 1; bounding box: 36×22×43 Å

Sequence (120 aa):
MKKGFRTAGFLWALVGLALSTWAIWGLAVQPHIKSTVISWLIALAYGFLSFGGGWLTACGRTLGRYFLAASSAIALAYALVYFLFGGLADAFAYLPGIMALLALSAYTLFFFPKLGAHAT

Foldseek 3Di:
DDPVQLVLLVVLLVQLVVQLVVLVVQVVPDDVDPVSVVVSVVSNVLSVLSNVLSVCSNVPHPVSLVSLLVSLVVLVVVLVCCVVVVVCPVPVVCVVVSVVSNVSSCCSVVPVVVVCVVVD